Protein AF-A0ABD5T4P4-F1 (afdb_monomer_lite)

Organism: NCBI:txid1526114

pLDDT: mean 92.97, std 3.04, range [83.25, 97.62]

Structure (mmCIF, N/CA/C/O backbone):
data_AF-A0ABD5T4P4-F1
#
_entry.id   AF-A0ABD5T4P4-F1
#
loop_
_atom_site.group_PDB
_atom_site.id
_atom_site.type_symbol
_atom_site.label_atom_id
_atom_site.label_alt_id
_atom_site.label_comp_id
_atom_site.label_asym_id
_atom_site.label_entity_id
_atom_site.label_seq_id
_atom_site.pdbx_PDB_ins_code
_atom_site.Cartn_x
_atom_site.Cartn_y
_atom_site.Cartn_z
_atom_site.occupancy
_atom_site.B_iso_or_equiv
_atom_site.auth_seq_id
_a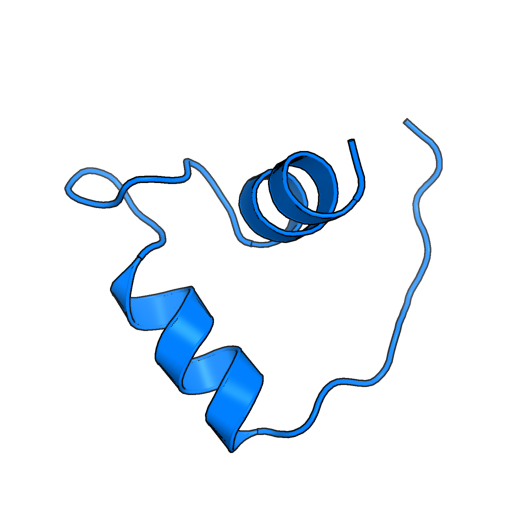tom_site.auth_comp_id
_atom_site.auth_asym_id
_atom_site.auth_atom_id
_atom_site.pdbx_PDB_model_num
ATOM 1 N N . MET A 1 1 ? 9.575 -1.488 14.240 1.00 83.25 1 MET A N 1
ATOM 2 C CA . MET A 1 1 ? 8.264 -0.817 14.091 1.00 83.25 1 MET A CA 1
ATOM 3 C C . MET A 1 1 ? 7.198 -1.661 14.751 1.00 83.25 1 MET A C 1
ATOM 5 O O . MET A 1 1 ? 7.211 -2.867 14.507 1.00 83.25 1 MET A O 1
ATOM 9 N N . PRO A 1 2 ? 6.324 -1.061 15.575 1.00 89.62 2 PRO A N 1
ATOM 10 C CA . PRO A 1 2 ? 5.204 -1.783 16.165 1.00 89.62 2 PRO A CA 1
ATOM 11 C C . PRO A 1 2 ? 4.343 -2.402 15.060 1.00 89.62 2 PRO A C 1
ATOM 13 O O . PRO A 1 2 ? 4.198 -1.836 13.974 1.00 89.62 2 PRO A O 1
ATOM 16 N N . LYS A 1 3 ? 3.832 -3.602 15.325 1.00 92.12 3 LYS A N 1
ATOM 17 C CA . LYS A 1 3 ? 2.930 -4.319 14.427 1.00 92.12 3 LYS A CA 1
ATOM 18 C C . LYS A 1 3 ? 1.514 -4.117 14.941 1.00 92.12 3 LYS A C 1
ATOM 20 O O . LYS A 1 3 ? 1.253 -4.363 16.113 1.00 92.12 3 LYS A O 1
ATOM 25 N N . ILE A 1 4 ? 0.640 -3.654 14.060 1.00 92.12 4 ILE A N 1
ATOM 26 C CA . ILE A 1 4 ? -0.784 -3.481 14.326 1.00 92.12 4 ILE A CA 1
ATOM 27 C C . ILE A 1 4 ? -1.562 -4.143 13.195 1.00 92.12 4 ILE A C 1
ATOM 29 O O . ILE A 1 4 ? -1.088 -4.175 12.056 1.00 92.12 4 ILE A O 1
ATOM 33 N N . SER A 1 5 ? -2.735 -4.668 13.523 1.00 94.19 5 SER A N 1
ATOM 34 C CA . SER A 1 5 ? -3.699 -5.165 12.548 1.00 94.19 5 SER A CA 1
ATOM 35 C C . SER A 1 5 ? -4.771 -4.105 12.350 1.00 94.19 5 SER A C 1
ATOM 37 O O . SER A 1 5 ? -5.212 -3.488 13.318 1.00 94.19 5 SER A O 1
ATOM 39 N N . VAL A 1 6 ? -5.170 -3.890 11.104 1.00 92.75 6 VAL A N 1
ATOM 40 C CA . VAL A 1 6 ? -6.223 -2.946 10.727 1.00 92.75 6 VAL A CA 1
ATOM 41 C C . VAL A 1 6 ? -7.110 -3.602 9.680 1.00 92.75 6 VAL A C 1
ATOM 43 O O . VAL A 1 6 ? -6.627 -4.407 8.882 1.00 92.75 6 VAL A O 1
ATOM 46 N N . GLU A 1 7 ? -8.393 -3.263 9.687 1.00 95.94 7 GLU A N 1
ATOM 47 C CA . GLU A 1 7 ? -9.325 -3.658 8.633 1.00 95.94 7 GLU A CA 1
ATOM 48 C C . GLU A 1 7 ? -9.358 -2.573 7.557 1.00 95.94 7 GLU A C 1
ATOM 50 O O . GLU A 1 7 ? -9.352 -1.381 7.864 1.00 95.94 7 GLU A O 1
ATOM 55 N N . ILE A 1 8 ? -9.351 -2.989 6.292 1.00 94.38 8 ILE A N 1
ATOM 56 C CA . ILE A 1 8 ? -9.322 -2.098 5.130 1.00 94.38 8 ILE A CA 1
ATOM 57 C C . ILE A 1 8 ? -10.380 -2.595 4.137 1.00 94.38 8 ILE A C 1
ATOM 59 O O . ILE A 1 8 ? -10.468 -3.810 3.930 1.00 94.38 8 ILE A O 1
ATOM 63 N N . PRO A 1 9 ? -11.168 -1.696 3.517 1.00 97.62 9 PRO A N 1
ATOM 64 C CA . PRO A 1 9 ? -12.050 -2.050 2.410 1.00 97.62 9 PRO A CA 1
ATOM 65 C C . PRO A 1 9 ? -11.308 -2.805 1.301 1.00 97.62 9 PRO A C 1
ATOM 67 O O . PRO A 1 9 ? -10.173 -2.469 0.955 1.00 97.62 9 PRO A O 1
ATOM 70 N N . GLY A 1 10 ? -11.946 -3.834 0.741 1.00 97.06 10 GLY A N 1
ATOM 71 C CA . GLY A 1 10 ? -11.312 -4.723 -0.235 1.00 97.06 10 GLY A CA 1
ATOM 72 C C . GLY A 1 10 ? -10.866 -3.999 -1.504 1.00 97.06 10 GLY A C 1
ATOM 73 O O . GLY A 1 10 ? -9.804 -4.306 -2.038 1.00 97.06 10 GLY A O 1
ATOM 74 N N . GLU A 1 11 ? -11.628 -2.997 -1.942 1.00 97.12 11 GLU A N 1
ATOM 75 C CA . GLU A 1 11 ? -11.295 -2.161 -3.094 1.00 97.12 11 GLU A CA 1
ATOM 76 C C . GLU A 1 11 ? -10.015 -1.344 -2.879 1.00 97.12 11 GLU A C 1
ATOM 78 O O . GLU A 1 11 ? -9.192 -1.253 -3.784 1.00 97.12 11 GLU A O 1
ATOM 83 N N . LEU A 1 12 ? -9.796 -0.822 -1.667 1.00 94.50 12 LEU A N 1
ATOM 84 C CA . LEU A 1 12 ? -8.582 -0.072 -1.335 1.00 94.50 12 LEU A CA 1
ATOM 85 C C . LEU A 1 12 ? -7.374 -0.999 -1.196 1.00 94.50 12 LEU A C 1
ATOM 87 O O . LEU A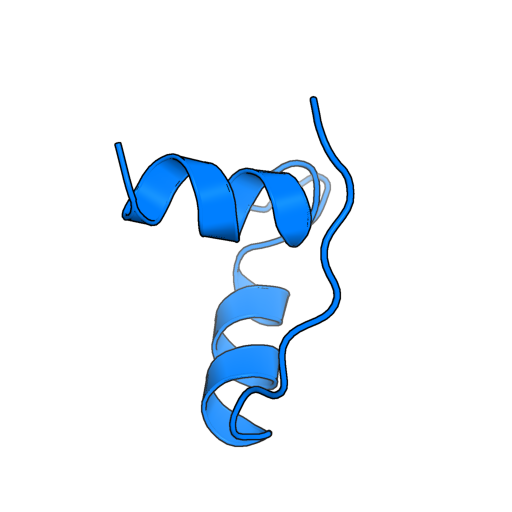 1 12 ? -6.256 -0.609 -1.519 1.00 94.50 12 LEU A O 1
ATOM 91 N N . LEU A 1 13 ? -7.585 -2.226 -0.713 1.00 94.12 13 LEU A N 1
ATOM 92 C CA . LEU A 1 13 ? -6.522 -3.223 -0.656 1.00 94.12 13 LEU A CA 1
ATOM 93 C C . LEU A 1 13 ? -6.094 -3.667 -2.061 1.00 94.12 13 LEU A C 1
ATOM 95 O O . LEU A 1 13 ? -4.899 -3.807 -2.302 1.00 94.12 13 LEU A O 1
ATOM 99 N N . ALA A 1 14 ? -7.053 -3.860 -2.970 1.00 95.50 14 ALA A N 1
ATOM 100 C CA . ALA A 1 14 ? -6.781 -4.222 -4.357 1.00 95.50 14 ALA A CA 1
ATOM 101 C C . ALA A 1 14 ? -6.025 -3.108 -5.098 1.00 95.50 14 ALA A C 1
ATOM 103 O O . ALA A 1 14 ? -5.004 -3.388 -5.715 1.00 95.50 14 ALA A O 1
ATOM 104 N N . ASP A 1 15 ? -6.464 -1.853 -4.960 1.00 94.62 15 ASP A N 1
ATOM 105 C CA . ASP A 1 15 ? -5.761 -0.690 -5.520 1.00 94.62 15 ASP A CA 1
ATOM 106 C C . ASP A 1 15 ? -4.329 -0.570 -4.967 1.00 94.62 15 ASP A C 1
ATOM 108 O O . ASP A 1 15 ? -3.370 -0.378 -5.713 1.00 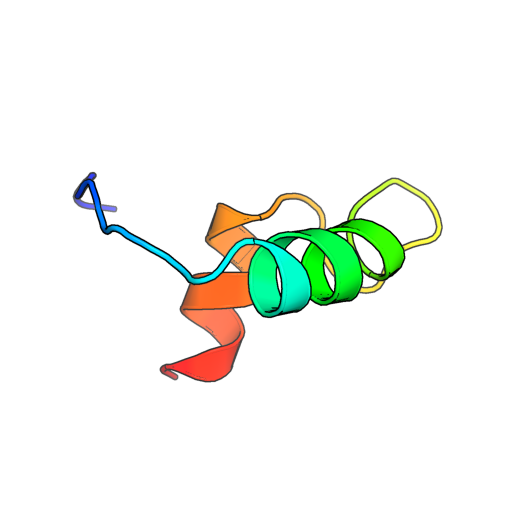94.62 15 ASP A O 1
ATOM 112 N N . LEU A 1 16 ? -4.142 -0.776 -3.657 1.00 93.69 16 LEU A N 1
ATOM 113 C CA . LEU A 1 16 ? -2.810 -0.768 -3.049 1.00 93.69 16 LEU A CA 1
ATOM 114 C C . LEU A 1 16 ? -1.911 -1.877 -3.613 1.00 93.69 16 LEU A C 1
ATOM 116 O O . LEU A 1 16 ? -0.717 -1.650 -3.807 1.00 93.69 16 LEU A O 1
ATOM 120 N N . ASP A 1 17 ? -2.472 -3.061 -3.861 1.00 93.88 17 ASP A N 1
ATOM 121 C CA . ASP A 1 17 ? -1.739 -4.212 -4.388 1.00 93.88 17 ASP A CA 1
ATOM 122 C C . ASP A 1 17 ? -1.220 -3.979 -5.813 1.00 93.88 17 ASP A C 1
ATOM 124 O O . ASP A 1 17 ? -0.136 -4.465 -6.132 1.00 93.88 17 ASP A O 1
ATOM 128 N N . GLU A 1 18 ? -1.896 -3.166 -6.633 1.00 95.50 18 GLU A N 1
ATOM 129 C CA . GLU A 1 18 ? -1.390 -2.760 -7.959 1.00 95.50 18 GLU A CA 1
ATOM 130 C C . GLU A 1 18 ? -0.085 -1.947 -7.877 1.00 95.50 18 GLU A C 1
ATOM 132 O O . GLU A 1 18 ? 0.681 -1.878 -8.838 1.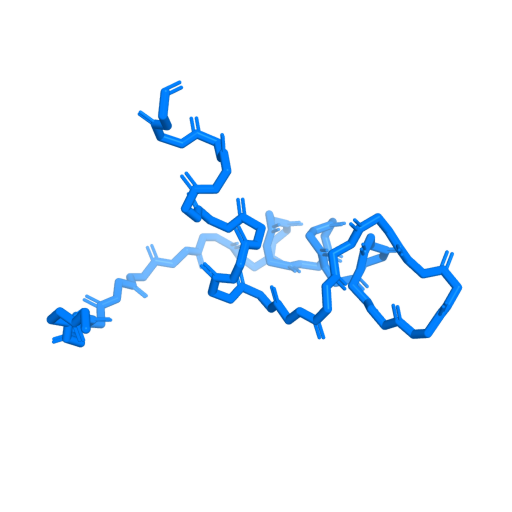00 95.50 18 GLU A O 1
ATOM 137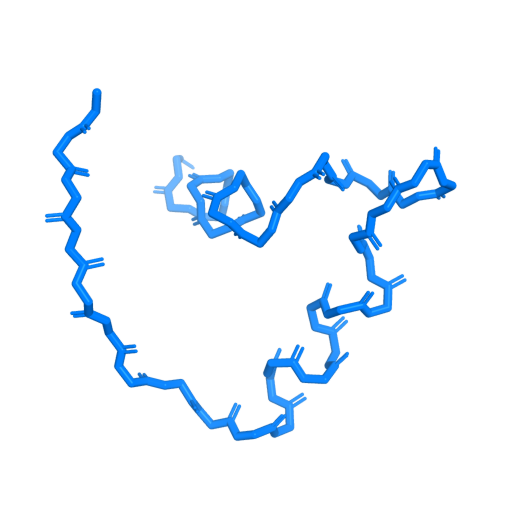 N N . HIS A 1 19 ? 0.201 -1.356 -6.715 1.00 93.88 19 HIS A N 1
ATOM 138 C CA . HIS A 1 19 ? 1.362 -0.499 -6.481 1.00 93.88 19 HIS A CA 1
ATOM 139 C C . HIS A 1 19 ? 2.461 -1.174 -5.640 1.00 93.88 19 HIS A C 1
ATOM 141 O O . HIS A 1 19 ? 3.457 -0.519 -5.300 1.00 93.88 19 HIS A O 1
ATOM 147 N N . VAL A 1 20 ? 2.297 -2.452 -5.281 1.00 95.31 20 VAL A N 1
ATOM 148 C CA . VAL A 1 20 ? 3.214 -3.214 -4.419 1.00 95.31 20 VAL A CA 1
ATOM 149 C C . VAL A 1 20 ? 3.903 -4.326 -5.212 1.00 95.31 20 VAL A C 1
ATOM 151 O O . VAL A 1 20 ? 3.247 -5.123 -5.872 1.00 95.31 20 VAL A O 1
ATOM 154 N N . GLY A 1 21 ? 5.225 -4.438 -5.081 1.00 91.69 21 GLY A N 1
ATOM 155 C CA . GLY A 1 21 ? 6.021 -5.482 -5.735 1.00 91.69 21 GLY A CA 1
ATOM 156 C C . GLY A 1 21 ? 7.300 -4.927 -6.351 1.00 91.69 21 GLY A C 1
ATOM 157 O O . GLY A 1 21 ? 7.633 -3.763 -6.140 1.00 91.69 21 GLY A O 1
ATOM 158 N N . ASP A 1 22 ? 8.006 -5.759 -7.116 1.00 87.06 22 ASP A N 1
ATOM 159 C CA . ASP A 1 22 ? 9.319 -5.415 -7.684 1.00 87.06 22 ASP A CA 1
ATOM 160 C C . ASP A 1 22 ? 9.248 -4.264 -8.705 1.00 87.06 22 ASP A C 1
ATOM 162 O O . ASP A 1 22 ? 10.140 -3.419 -8.739 1.00 87.06 22 ASP A O 1
ATOM 166 N N . ASP A 1 23 ? 8.154 -4.184 -9.470 1.00 87.56 23 ASP A N 1
ATOM 167 C CA . ASP A 1 23 ? 7.864 -3.084 -10.405 1.00 87.56 23 ASP A CA 1
ATOM 168 C C . ASP A 1 23 ? 6.973 -1.988 -9.779 1.00 87.56 23 ASP A C 1
ATOM 170 O O . ASP A 1 23 ? 6.609 -1.005 -10.430 1.00 87.56 23 ASP A O 1
ATOM 174 N N . GLY A 1 24 ? 6.592 -2.163 -8.509 1.00 89.56 24 GLY A N 1
ATOM 175 C CA . GLY A 1 24 ? 5.692 -1.285 -7.771 1.00 89.56 24 GLY A CA 1
ATOM 176 C C . GLY A 1 24 ? 6.416 -0.154 -7.039 1.00 89.56 24 GLY A C 1
ATOM 177 O O . GLY A 1 24 ? 7.618 -0.187 -6.783 1.00 89.56 24 GLY A O 1
ATOM 178 N N . LYS A 1 25 ? 5.657 0.867 -6.629 1.00 92.50 25 LYS A N 1
ATOM 179 C CA . LYS A 1 25 ? 6.182 1.995 -5.839 1.00 92.50 25 LYS A CA 1
ATOM 180 C C . LYS A 1 25 ? 6.631 1.569 -4.436 1.00 92.50 25 LYS A 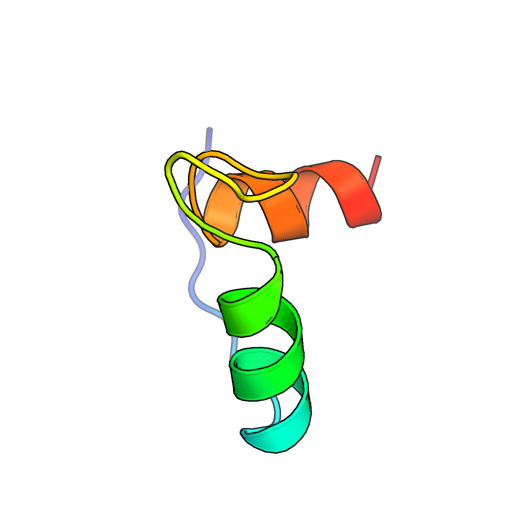C 1
ATOM 182 O O . LYS A 1 25 ? 7.449 2.255 -3.821 1.00 92.50 25 LYS A O 1
ATOM 187 N N . PHE A 1 26 ? 6.072 0.480 -3.914 1.00 94.88 26 PHE A N 1
ATOM 188 C CA . PHE A 1 26 ? 6.292 0.030 -2.546 1.00 94.88 26 PHE A CA 1
ATOM 189 C C . PHE A 1 26 ? 6.783 -1.413 -2.500 1.00 94.88 26 PHE A C 1
ATOM 191 O O . PHE A 1 26 ? 6.260 -2.288 -3.185 1.00 94.88 26 PHE A O 1
ATOM 198 N N . VAL A 1 27 ? 7.721 -1.684 -1.592 1.00 93.94 27 VAL A N 1
ATOM 199 C CA . VAL A 1 27 ? 8.289 -3.032 -1.410 1.00 93.94 27 VAL A CA 1
ATOM 200 C C . VAL A 1 27 ? 7.262 -4.000 -0.807 1.00 93.94 27 VAL A C 1
ATOM 202 O O . VAL A 1 27 ? 7.297 -5.201 -1.045 1.00 93.94 27 VAL A O 1
ATOM 205 N N . ASN A 1 28 ? 6.357 -3.502 0.039 1.00 93.19 28 ASN A N 1
ATOM 206 C CA . ASN A 1 28 ? 5.273 -4.288 0.629 1.00 93.19 28 ASN A CA 1
ATOM 207 C C . ASN A 1 28 ? 4.113 -3.387 1.068 1.00 93.19 28 ASN A C 1
ATOM 209 O O . ASN A 1 28 ? 4.291 -2.191 1.296 1.00 93.19 28 ASN A O 1
ATOM 213 N N . ARG A 1 29 ? 2.941 -3.986 1.303 1.00 93.88 29 ARG A N 1
ATOM 214 C CA . ARG A 1 29 ? 1.737 -3.282 1.785 1.00 93.88 29 ARG A CA 1
ATOM 215 C C . ARG A 1 29 ? 1.997 -2.433 3.025 1.00 93.88 29 ARG A C 1
ATOM 217 O O . ARG A 1 29 ? 1.553 -1.296 3.111 1.00 93.88 29 ARG A O 1
ATOM 224 N N . SER A 1 30 ? 2.729 -2.968 4.006 1.00 93.88 30 SER A N 1
ATOM 225 C CA . SER A 1 30 ? 3.002 -2.213 5.230 1.00 93.88 30 SER A CA 1
ATOM 226 C C . SER A 1 30 ? 3.891 -0.997 4.974 1.00 93.88 30 SER A C 1
ATOM 228 O O . SER A 1 30 ? 3.813 -0.034 5.727 1.00 93.88 30 SER A O 1
ATOM 230 N N . ASP A 1 31 ? 4.760 -1.048 3.967 1.00 94.50 31 ASP A N 1
ATOM 231 C CA . ASP A 1 31 ? 5.582 0.082 3.541 1.00 94.50 31 ASP A CA 1
ATOM 232 C C . ASP A 1 31 ? 4.723 1.172 2.906 1.00 94.50 31 ASP A C 1
ATOM 234 O O . ASP A 1 31 ? 4.784 2.324 3.333 1.00 94.50 31 ASP A O 1
ATOM 238 N N . ALA A 1 32 ? 3.818 0.769 2.014 1.00 94.81 32 ALA A N 1
ATOM 239 C CA . ALA A 1 32 ? 2.836 1.653 1.403 1.00 94.81 32 ALA A CA 1
ATOM 240 C C . ALA A 1 32 ? 1.970 2.378 2.445 1.00 94.81 32 ALA A C 1
ATOM 242 O O . ALA A 1 32 ? 1.895 3.605 2.453 1.00 94.81 32 ALA A O 1
ATOM 243 N N . VAL A 1 33 ? 1.401 1.634 3.401 1.00 93.75 33 VAL A N 1
ATOM 244 C CA . VAL A 1 33 ? 0.570 2.203 4.477 1.00 93.75 33 VAL A CA 1
ATOM 245 C C . VAL A 1 33 ? 1.351 3.210 5.325 1.00 93.75 33 VAL A C 1
ATOM 247 O O . VAL A 1 33 ? 0.821 4.250 5.704 1.00 93.75 33 VAL A O 1
ATOM 250 N N . ARG A 1 34 ? 2.625 2.934 5.621 1.00 93.12 34 ARG A N 1
ATOM 251 C CA . ARG A 1 34 ? 3.451 3.846 6.423 1.00 93.12 34 ARG A CA 1
ATOM 252 C C . ARG A 1 34 ? 3.826 5.115 5.678 1.00 93.12 34 ARG A C 1
ATOM 254 O O . ARG A 1 34 ? 3.836 6.176 6.293 1.00 93.12 34 ARG A O 1
ATOM 261 N N . ALA A 1 35 ? 4.139 5.006 4.390 1.00 93.56 35 ALA A N 1
ATOM 262 C CA . ALA A 1 35 ? 4.463 6.158 3.560 1.00 93.56 35 ALA A CA 1
ATOM 263 C C . ALA A 1 35 ? 3.285 7.140 3.459 1.00 93.56 35 ALA A C 1
ATOM 265 O O . ALA A 1 35 ? 3.516 8.343 3.440 1.00 93.56 35 ALA A O 1
ATOM 266 N N . SER A 1 36 ? 2.046 6.641 3.465 1.00 90.94 36 SER A N 1
ATOM 267 C CA . SER A 1 36 ? 0.835 7.471 3.403 1.00 90.94 36 SER A CA 1
ATOM 268 C C . SER A 1 36 ? 0.486 8.203 4.705 1.00 90.94 36 SER A C 1
ATOM 270 O O . SER A 1 36 ? -0.273 9.165 4.666 1.00 90.94 36 SER A O 1
ATOM 272 N N . ILE A 1 37 ? 0.993 7.749 5.857 1.00 90.69 37 ILE A N 1
ATOM 273 C CA . ILE A 1 37 ? 0.713 8.360 7.172 1.00 90.69 37 ILE A CA 1
ATOM 274 C C . ILE A 1 37 ? 1.764 9.424 7.546 1.00 90.69 37 ILE A C 1
ATOM 276 O O . ILE A 1 37 ? 1.517 10.238 8.434 1.00 90.69 37 ILE A O 1
ATOM 280 N N . ARG A 1 38 ? 2.943 9.393 6.913 1.00 86.00 38 ARG A N 1
ATOM 281 C CA . ARG A 1 38 ? 4.097 10.233 7.261 1.00 86.00 38 ARG A CA 1
ATOM 282 C C . ARG A 1 38 ? 3.920 11.706 6.897 1.00 86.00 38 ARG A C 1
ATOM 284 O O . ARG A 1 38 ? 3.405 11.987 5.798 1.00 86.00 38 ARG A O 1
#

Sequence (38 aa):
MPKISVEIPGELLADLDEHVGDDGKFVNRSDAVRASIR

Radius of gyration: 10.14 Å; chains: 1; bounding box: 21×16×27 Å

InterPro domains:
  IPR010985 Ribbon-helix-helix [SSF47598] (1-38)
  IPR013321 Arc-type ribbon-helix-helix [G3DSA:1.10.1220.10] (3-38)

Secondary structure (DSSP, 8-state):
---------HHHHHHHHHTBSTTSSBSSHHHHHHHHH-

Foldseek 3Di:
DDDDDDDDPPVVVVVLVVQEDPPHPHPDSVRVVVVVVD